Protein AF-A0A453BEW4-F1 (afdb_monomer)

Sequence (84 aa):
ALLDMELELCCILSHLSSIMANENSGRMVEGQTFTIEPILIMDKAECVTWENGWTTVTDDGSWAAQFEHTVLVTRTGVEILTKH

Solvent-accessible surface area (backbone atoms only — not comparable to full-atom values): 5528 Å² total; per-residue (Å²): 132,83,76,70,72,80,84,79,61,83,51,42,46,33,54,101,84,46,83,77,80,78,86,81,85,81,77,94,48,68,77,42,70,52,75,52,60,53,40,41,24,71,53,70,70,57,64,43,69,43,96,84,76,72,56,70,43,44,70,84,69,55,62,69,50,72,54,72,39,44,34,36,32,42,94,90,50,73,44,71,77,61,77,129

InterPro domains:
  IPR000994 Peptidase M24 [PF00557] (21-74)
  IPR036005 Creatinase/aminopeptidase-like [G3DSA:3.90.230.10] (11-84)
  IPR036005 Creatinase/aminopeptidase-like [SSF55920] (20-83)

Radius of gyration: 15.1 Å; Cα contacts (8 Å, |Δi|>4): 127; chains: 1; bounding box: 31×32×33 Å

Structure (mmCIF, N/CA/C/O backbone):
data_AF-A0A453BEW4-F1
#
_entry.id   AF-A0A453BEW4-F1
#
loop_
_atom_site.group_PDB
_atom_site.id
_atom_site.type_symbol
_atom_site.label_atom_id
_atom_site.label_alt_id
_atom_site.label_comp_id
_atom_site.label_asym_id
_atom_site.label_entity_id
_atom_site.label_seq_id
_atom_site.pdbx_PDB_ins_code
_atom_site.Cartn_x
_atom_site.Cartn_y
_atom_site.Cartn_z
_atom_site.occupancy
_atom_site.B_iso_or_equiv
_atom_site.auth_seq_id
_atom_site.auth_comp_id
_atom_site.auth_asym_id
_atom_site.auth_atom_id
_atom_site.pdbx_PDB_model_num
ATOM 1 N N . ALA A 1 1 ? -7.102 -16.497 6.153 1.00 29.16 1 ALA A N 1
ATOM 2 C CA . ALA A 1 1 ? -6.297 -16.467 4.925 1.00 29.16 1 ALA A CA 1
ATOM 3 C C . ALA A 1 1 ? -6.506 -15.086 4.352 1.00 29.16 1 ALA A C 1
ATOM 5 O O . ALA A 1 1 ? -7.614 -14.787 3.924 1.00 29.16 1 ALA A O 1
ATOM 6 N N . LEU A 1 2 ? -5.519 -14.225 4.588 1.00 31.89 2 LEU A N 1
ATOM 7 C CA . LEU A 1 2 ? -5.479 -12.859 4.097 1.00 31.89 2 LEU A CA 1
ATOM 8 C C . LEU A 1 2 ? -5.620 -12.946 2.581 1.00 31.89 2 LEU A C 1
ATOM 10 O O . LEU A 1 2 ? -4.788 -13.560 1.923 1.00 31.89 2 LEU A O 1
ATOM 14 N N . LEU A 1 3 ? -6.734 -12.441 2.062 1.00 31.06 3 LEU A N 1
ATOM 15 C CA . LEU A 1 3 ? -6.749 -11.954 0.697 1.00 31.06 3 LEU A CA 1
ATOM 16 C C . LEU A 1 3 ? -5.823 -10.744 0.740 1.00 31.06 3 LEU A C 1
ATOM 18 O O . LEU A 1 3 ? -6.275 -9.637 1.028 1.00 31.06 3 LEU A O 1
ATOM 22 N N . ASP A 1 4 ? -4.529 -10.982 0.532 1.00 38.56 4 ASP A N 1
ATOM 23 C CA . ASP A 1 4 ? -3.749 -10.015 -0.215 1.00 38.56 4 ASP A CA 1
ATOM 24 C C . ASP A 1 4 ? -4.600 -9.774 -1.461 1.00 38.56 4 ASP A C 1
ATOM 26 O O . ASP A 1 4 ? -4.838 -10.685 -2.261 1.00 38.56 4 ASP A O 1
ATOM 30 N N . MET A 1 5 ? -5.196 -8.585 -1.554 1.00 38.03 5 MET A N 1
ATOM 31 C CA . MET A 1 5 ? -5.692 -8.057 -2.816 1.00 38.03 5 MET A CA 1
ATOM 32 C C . MET A 1 5 ? -4.456 -7.821 -3.686 1.00 38.03 5 MET A C 1
ATOM 34 O O . MET A 1 5 ? -4.105 -6.688 -4.002 1.00 38.03 5 MET A O 1
ATOM 38 N N . GLU A 1 6 ? -3.765 -8.912 -4.022 1.00 38.19 6 GLU A N 1
ATOM 39 C CA . GLU A 1 6 ? -2.757 -8.966 -5.050 1.00 38.19 6 GLU A CA 1
ATOM 40 C C . GLU A 1 6 ? -3.434 -8.365 -6.285 1.00 38.19 6 GLU A C 1
ATOM 42 O O . GLU A 1 6 ? -4.377 -8.930 -6.836 1.00 38.19 6 GLU A O 1
ATOM 47 N N . LEU A 1 7 ? -2.959 -7.178 -6.672 1.00 34.47 7 LEU A N 1
ATOM 48 C CA . LEU A 1 7 ? -3.107 -6.576 -8.000 1.00 34.47 7 LEU A CA 1
ATOM 49 C C . LEU A 1 7 ? -4.340 -5.706 -8.323 1.00 34.47 7 LEU A C 1
ATOM 51 O O . LEU A 1 7 ? -4.480 -5.348 -9.490 1.00 34.47 7 LEU A O 1
ATOM 55 N N . GLU A 1 8 ? -5.168 -5.245 -7.374 1.00 37.69 8 GLU A N 1
ATOM 56 C CA . GLU A 1 8 ? -6.286 -4.320 -7.717 1.00 37.69 8 GLU A CA 1
ATOM 57 C C . GLU A 1 8 ? -6.193 -2.872 -7.209 1.00 37.69 8 GLU A C 1
ATOM 59 O O . GLU A 1 8 ? -7.071 -2.060 -7.503 1.00 37.69 8 GLU A O 1
ATOM 64 N N . LEU A 1 9 ? -5.097 -2.472 -6.558 1.00 37.84 9 LEU A N 1
ATOM 65 C CA . LEU A 1 9 ? -4.817 -1.050 -6.310 1.00 37.84 9 LEU A CA 1
ATOM 66 C C . LEU A 1 9 ? -3.450 -0.616 -6.854 1.00 37.84 9 LEU A C 1
ATOM 68 O O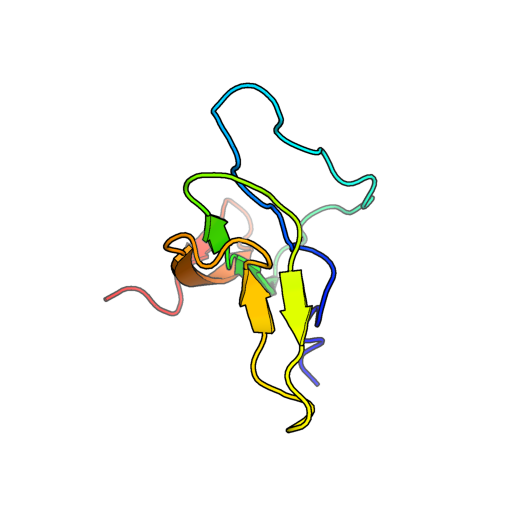 . LEU A 1 9 ? -2.668 0.054 -6.185 1.00 37.84 9 LEU A O 1
ATOM 72 N N . CYS A 1 10 ? -3.186 -0.917 -8.127 1.00 34.41 10 CYS A N 1
ATOM 73 C CA . CYS A 1 10 ? -2.177 -0.183 -8.892 1.00 34.41 10 CYS A CA 1
ATOM 74 C C . CYS A 1 10 ? -2.715 1.229 -9.208 1.00 34.41 10 CYS A C 1
ATOM 76 O O . CYS A 1 10 ? -3.051 1.559 -10.344 1.00 34.41 10 CYS A O 1
ATOM 78 N N . CYS A 1 11 ? -2.887 2.068 -8.183 1.00 38.00 11 CYS A N 1
ATOM 79 C CA . CYS A 1 11 ? -3.180 3.484 -8.369 1.00 38.00 11 CYS A CA 1
ATOM 80 C C . CYS A 1 11 ? -1.874 4.203 -8.680 1.00 38.00 11 CYS A C 1
ATOM 82 O O . CYS A 1 11 ? -1.244 4.777 -7.796 1.00 38.00 11 CYS A O 1
ATOM 84 N N . ILE A 1 12 ? -1.491 4.170 -9.955 1.00 45.66 12 ILE A N 1
ATOM 85 C CA . ILE A 1 12 ? -0.415 4.995 -10.479 1.00 45.66 12 ILE A CA 1
ATOM 86 C C . ILE A 1 12 ? -0.803 6.472 -10.344 1.00 45.66 12 ILE A C 1
ATOM 88 O O . ILE A 1 12 ? -1.702 6.948 -11.034 1.00 45.66 12 ILE A O 1
ATOM 92 N N . LEU A 1 13 ? -0.069 7.231 -9.528 1.00 44.91 13 LEU A N 1
ATOM 93 C CA . LEU A 1 13 ? -0.129 8.695 -9.576 1.00 44.91 13 LEU A CA 1
ATOM 94 C C . LEU A 1 13 ? 0.858 9.276 -10.587 1.00 44.91 13 LEU A C 1
ATOM 96 O O . LEU A 1 13 ? 1.851 9.872 -10.197 1.00 44.91 13 LEU A O 1
ATOM 100 N N . SER A 1 14 ? 0.528 9.170 -11.871 1.00 40.25 14 SER A N 1
ATOM 101 C CA . SER A 1 14 ? 1.169 9.939 -12.938 1.00 40.25 14 SER A CA 1
ATOM 102 C C . SER A 1 14 ? 0.455 11.284 -13.111 1.00 40.25 14 SER A C 1
ATOM 104 O O . SER A 1 14 ? -0.606 11.356 -13.726 1.00 40.25 14 SER A O 1
ATOM 106 N N . HIS A 1 15 ? 1.019 12.358 -12.545 1.00 43.31 15 HIS A N 1
ATOM 107 C CA . HIS A 1 15 ? 0.451 13.719 -12.533 1.00 43.31 15 HIS A CA 1
ATOM 108 C C . HIS A 1 15 ? -0.938 13.851 -11.850 1.00 43.31 15 HIS A C 1
ATOM 110 O O . HIS A 1 15 ? -1.836 13.026 -11.974 1.00 43.31 15 HIS A O 1
ATOM 116 N N . LEU A 1 16 ? -1.165 14.965 -11.143 1.00 45.22 16 LEU A N 1
ATOM 117 C CA . LEU A 1 16 ? -2.424 15.306 -10.440 1.00 45.22 16 LEU A CA 1
ATOM 118 C C . LEU A 1 16 ? -3.707 15.311 -11.317 1.00 45.22 16 LEU A C 1
ATOM 120 O O . LEU A 1 16 ? -4.786 15.610 -10.810 1.00 45.22 16 LEU A O 1
ATOM 124 N N . SER A 1 17 ? -3.615 15.005 -12.614 1.00 42.25 17 SER A N 1
ATOM 125 C CA . SER A 1 17 ? -4.712 15.021 -13.585 1.00 42.25 17 SER A CA 1
ATOM 126 C C . SER A 1 17 ? -5.419 13.680 -13.815 1.00 42.25 17 SER A C 1
ATOM 128 O O . SER A 1 17 ? -6.505 13.702 -14.389 1.00 42.25 17 SER A O 1
ATOM 130 N N . SER A 1 18 ? -4.866 12.540 -13.380 1.00 47.47 18 SER A N 1
ATOM 131 C CA . SER A 1 18 ? -5.425 11.214 -13.710 1.00 47.47 18 SER A CA 1
ATOM 132 C C . SER A 1 18 ? -5.517 10.283 -12.497 1.00 47.47 18 SER A C 1
ATOM 134 O O . SER A 1 18 ? -4.880 9.236 -12.446 1.00 47.47 18 SER A O 1
ATOM 136 N N . ILE A 1 19 ? -6.351 10.636 -11.512 1.00 55.81 19 ILE A N 1
ATOM 137 C CA . ILE A 1 19 ? -6.806 9.662 -10.508 1.00 55.81 19 ILE A CA 1
ATOM 138 C C . ILE A 1 19 ? -7.761 8.698 -11.218 1.00 55.81 19 ILE A C 1
ATOM 140 O O . ILE A 1 19 ? -8.897 9.062 -11.525 1.00 55.81 19 ILE A O 1
ATOM 144 N N . MET A 1 20 ? -7.311 7.475 -11.492 1.00 57.69 20 MET A N 1
ATOM 145 C CA . MET A 1 20 ? -8.205 6.414 -11.951 1.00 57.69 20 MET A CA 1
ATOM 146 C C . MET A 1 20 ? -9.029 5.932 -10.758 1.00 57.69 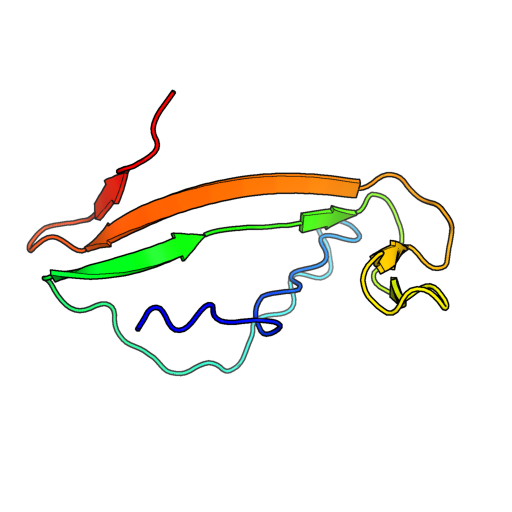20 MET A C 1
ATOM 148 O O . MET A 1 20 ? -8.509 5.295 -9.845 1.00 57.69 20 MET A O 1
ATOM 152 N N . ALA A 1 21 ? -10.317 6.269 -10.738 1.00 67.38 21 ALA A N 1
ATOM 153 C CA . ALA A 1 21 ? -11.245 5.634 -9.815 1.00 67.38 21 ALA A CA 1
ATOM 154 C C . ALA A 1 21 ? -11.418 4.171 -10.241 1.00 67.38 21 ALA A C 1
ATOM 156 O O . ALA A 1 21 ? -11.690 3.9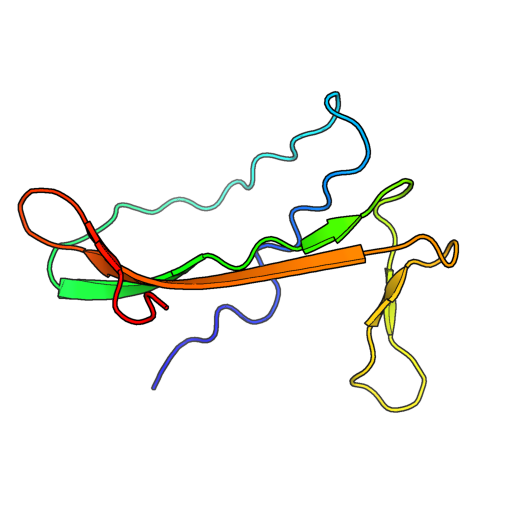00 -11.410 1.00 67.38 21 ALA A O 1
ATOM 157 N N . ASN A 1 22 ? -11.259 3.235 -9.306 1.00 74.06 22 ASN A N 1
ATOM 158 C CA . ASN A 1 22 ? -11.677 1.862 -9.557 1.00 74.06 22 ASN A CA 1
ATOM 159 C C . ASN A 1 22 ? -13.207 1.749 -9.438 1.00 74.06 22 ASN A C 1
ATOM 161 O O . ASN A 1 22 ? -13.861 2.564 -8.785 1.00 74.06 22 ASN A O 1
ATOM 165 N N . GLU A 1 23 ? -13.773 0.724 -10.070 1.00 76.69 23 GLU A N 1
ATOM 166 C CA . GLU A 1 23 ? -15.205 0.411 -9.989 1.00 76.69 23 GLU A CA 1
ATOM 167 C C . GLU A 1 23 ? -15.519 -0.573 -8.850 1.00 76.69 23 GLU A C 1
ATOM 169 O O . GLU A 1 23 ? -16.597 -1.170 -8.817 1.00 76.69 23 GLU A O 1
ATOM 174 N N . ASN A 1 24 ? -14.589 -0.770 -7.906 1.00 75.62 24 ASN A N 1
ATOM 175 C CA . ASN A 1 24 ? -14.765 -1.757 -6.853 1.00 75.62 24 ASN A CA 1
ATOM 176 C C . ASN A 1 24 ? -15.904 -1.332 -5.918 1.00 75.62 24 ASN A C 1
ATOM 178 O O . ASN A 1 24 ? -15.835 -0.330 -5.202 1.00 75.62 24 ASN A O 1
ATOM 182 N N . SER A 1 25 ? -16.975 -2.120 -5.917 1.00 74.75 25 SER A N 1
ATOM 183 C CA . SER A 1 25 ? -18.117 -1.902 -5.044 1.00 74.75 25 SER A CA 1
ATOM 184 C C . SER A 1 25 ? -17.890 -2.606 -3.706 1.00 74.75 25 SER A C 1
ATOM 186 O O . SER A 1 25 ? -17.822 -3.831 -3.645 1.00 74.75 25 SER A O 1
ATOM 188 N N . GLY A 1 26 ? -17.836 -1.853 -2.611 1.00 82.12 26 GLY A N 1
ATOM 189 C CA . GLY A 1 26 ? -17.685 -2.416 -1.272 1.00 82.12 26 GLY A CA 1
ATOM 190 C C . GLY A 1 26 ? -18.066 -1.415 -0.189 1.00 82.12 26 GLY A C 1
ATOM 191 O O . GLY A 1 26 ? -18.025 -0.203 -0.395 1.00 82.12 26 GLY A O 1
ATOM 192 N N . ARG A 1 27 ? -18.467 -1.915 0.981 1.00 87.75 27 ARG A N 1
ATOM 193 C CA . ARG A 1 27 ? -18.661 -1.095 2.185 1.00 87.75 27 ARG A CA 1
ATOM 194 C C . ARG A 1 27 ? -17.765 -1.645 3.281 1.00 87.75 27 ARG A C 1
ATOM 196 O O . ARG A 1 27 ? -17.762 -2.849 3.503 1.00 87.75 27 ARG A O 1
ATOM 203 N N . MET A 1 28 ? -17.042 -0.760 3.960 1.00 93.25 28 MET A N 1
ATOM 204 C CA . MET A 1 28 ? -16.236 -1.129 5.123 1.00 93.25 28 MET A CA 1
ATOM 205 C C . MET A 1 28 ? -17.150 -1.618 6.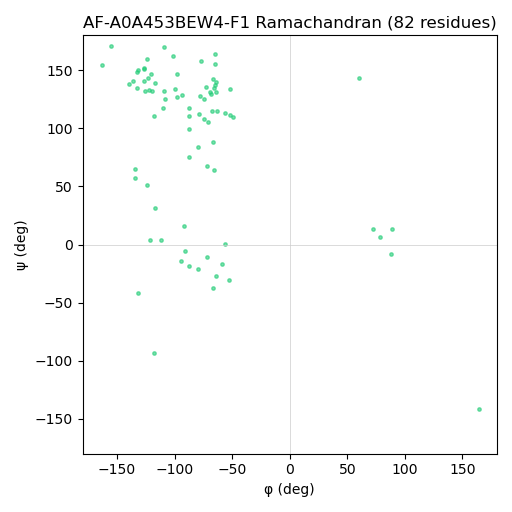250 1.00 93.25 28 MET A C 1
ATOM 207 O O . MET A 1 28 ? -18.148 -0.962 6.568 1.00 93.25 28 MET A O 1
ATOM 211 N N . VAL A 1 29 ? -16.813 -2.763 6.842 1.00 94.25 29 VAL A N 1
ATOM 212 C CA . VAL A 1 29 ? -17.574 -3.383 7.938 1.00 94.25 29 VAL A CA 1
ATOM 213 C C . VAL A 1 29 ? -16.706 -3.452 9.191 1.00 94.25 29 VAL A C 1
ATOM 215 O O . VAL A 1 29 ? -15.522 -3.758 9.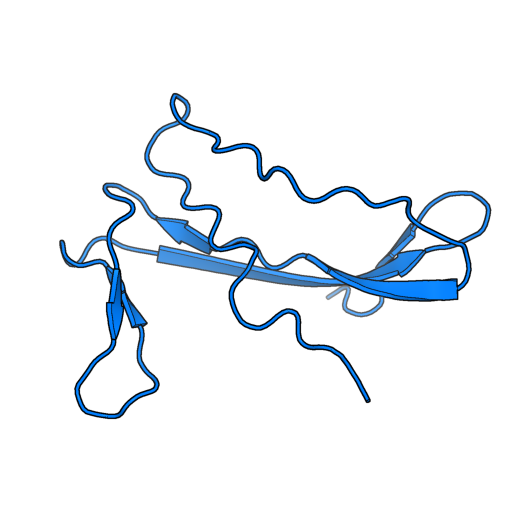107 1.00 94.25 29 VAL A O 1
ATOM 218 N N . GLU A 1 30 ? -17.289 -3.171 10.358 1.00 97.75 30 GLU A N 1
ATOM 219 C CA . GLU A 1 30 ? -16.600 -3.298 11.650 1.00 97.75 30 GLU A CA 1
ATOM 220 C C . GLU A 1 30 ? -15.958 -4.688 11.813 1.00 97.75 30 GLU A C 1
ATOM 222 O O . GLU A 1 30 ? -16.586 -5.711 11.540 1.00 97.75 30 GLU A O 1
ATOM 227 N N . GLY A 1 31 ? -14.699 -4.719 12.257 1.00 95.31 31 GLY A N 1
ATOM 228 C CA . GLY A 1 31 ? -13.894 -5.934 12.399 1.00 95.31 31 GLY A CA 1
ATOM 229 C C . GLY A 1 31 ? -13.116 -6.336 11.141 1.00 95.31 31 GLY A C 1
ATOM 230 O O . GLY A 1 31 ? -12.295 -7.248 11.211 1.00 95.31 31 GLY A O 1
ATOM 231 N N . GLN A 1 32 ? -13.341 -5.675 10.001 1.00 96.69 32 GLN A N 1
ATOM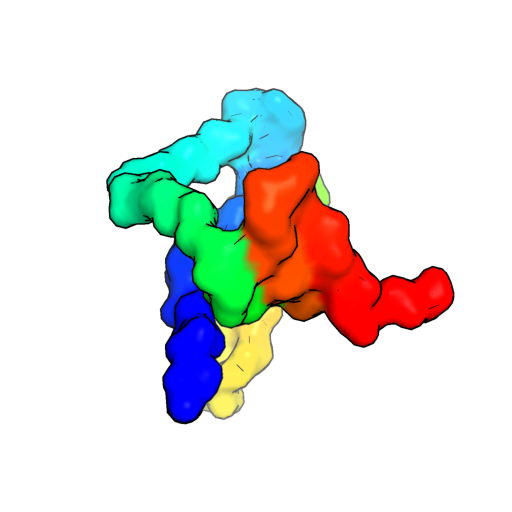 232 C CA . GLN A 1 32 ? -12.580 -5.920 8.777 1.00 96.69 32 GLN A CA 1
ATOM 233 C C . GLN A 1 32 ? -11.161 -5.350 8.892 1.00 96.69 32 GLN A C 1
ATOM 235 O O . GLN A 1 32 ? -10.985 -4.202 9.295 1.00 96.69 32 GLN A O 1
ATOM 240 N N . THR A 1 33 ? -10.168 -6.128 8.461 1.00 95.25 33 THR A N 1
ATOM 241 C CA . THR A 1 33 ? -8.764 -5.705 8.374 1.00 95.25 33 THR A CA 1
ATOM 242 C C . THR A 1 33 ? -8.290 -5.801 6.931 1.00 95.25 33 THR A C 1
ATOM 244 O O . THR A 1 33 ? -8.530 -6.821 6.285 1.00 95.25 33 THR A O 1
ATOM 247 N N . PHE A 1 34 ? -7.636 -4.756 6.428 1.00 91.69 34 PHE A N 1
ATOM 248 C CA . PHE A 1 34 ? -7.074 -4.701 5.074 1.00 91.69 34 PHE A CA 1
ATOM 249 C C . PHE A 1 34 ? -5.915 -3.696 4.998 1.00 91.69 34 PHE A C 1
ATOM 251 O O . PHE A 1 34 ? -5.669 -2.950 5.950 1.00 91.69 34 PHE A O 1
ATOM 258 N N . THR A 1 35 ? -5.196 -3.690 3.879 1.00 89.25 35 THR A N 1
ATOM 259 C CA . THR A 1 35 ? -4.062 -2.801 3.608 1.00 89.25 35 THR A CA 1
ATOM 260 C C . THR A 1 35 ? -4.485 -1.599 2.769 1.00 89.25 35 THR A C 1
ATOM 262 O O . THR A 1 35 ? -5.383 -1.663 1.929 1.00 89.25 35 THR A O 1
ATOM 265 N N . ILE A 1 36 ? -3.838 -0.465 3.015 1.00 89.81 36 ILE A N 1
ATOM 266 C CA . ILE A 1 36 ? -3.825 0.675 2.101 1.00 89.81 36 ILE A CA 1
ATOM 267 C C . ILE A 1 36 ? -2.364 0.867 1.698 1.00 89.81 36 ILE A C 1
ATOM 269 O O . ILE A 1 36 ? -1.549 1.243 2.540 1.00 89.81 36 ILE A O 1
ATOM 273 N N . GLU A 1 37 ? -2.048 0.582 0.434 1.00 88.44 37 GLU A N 1
ATOM 274 C CA . GLU A 1 37 ? -0.672 0.399 -0.058 1.00 88.44 37 GLU A CA 1
ATOM 275 C C . GLU A 1 37 ? -0.376 1.140 -1.383 1.00 88.44 37 GLU A C 1
ATOM 277 O O . GLU A 1 37 ? -0.016 0.527 -2.387 1.00 88.44 37 GLU A O 1
ATOM 282 N N . PRO A 1 38 ? -0.558 2.473 -1.453 1.00 83.31 38 PRO A N 1
ATOM 283 C CA . PRO A 1 38 ? -0.367 3.211 -2.698 1.00 83.31 38 PRO A CA 1
ATOM 284 C C . PRO A 1 38 ? 1.084 3.167 -3.193 1.00 83.31 38 PRO A C 1
ATOM 286 O O . PRO A 1 38 ? 2.029 3.366 -2.425 1.00 83.31 38 PRO A O 1
ATOM 289 N N . ILE A 1 39 ? 1.236 3.026 -4.511 1.00 85.38 39 ILE A N 1
ATOM 290 C CA . ILE A 1 39 ? 2.501 3.190 -5.230 1.00 85.38 39 ILE A CA 1
ATOM 291 C C . ILE A 1 39 ? 2.408 4.463 -6.076 1.00 85.38 39 ILE A C 1
ATOM 293 O O . ILE A 1 39 ? 1.577 4.575 -6.972 1.00 85.38 39 ILE A O 1
ATOM 297 N N . LEU A 1 40 ? 3.266 5.438 -5.796 1.00 83.75 40 LEU A N 1
ATOM 298 C CA . LEU A 1 40 ? 3.338 6.704 -6.524 1.00 83.75 40 LEU A CA 1
ATOM 299 C C . LEU A 1 40 ? 4.476 6.646 -7.537 1.00 83.75 40 LEU A C 1
ATOM 301 O O . LEU A 1 40 ? 5.576 6.247 -7.169 1.00 83.75 40 LEU A O 1
ATOM 305 N N . ILE 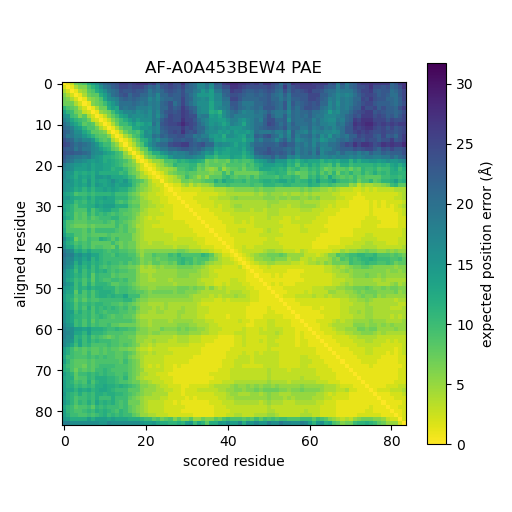A 1 41 ? 4.236 7.073 -8.779 1.00 82.62 41 ILE A N 1
ATOM 306 C CA . ILE A 1 41 ? 5.220 7.035 -9.872 1.00 82.62 41 ILE A CA 1
ATOM 307 C C . ILE A 1 41 ? 5.350 8.436 -10.473 1.00 82.62 41 ILE A C 1
ATOM 309 O O . ILE A 1 41 ? 4.344 9.072 -10.742 1.00 82.62 41 ILE A O 1
ATOM 313 N N . MET A 1 42 ? 6.565 8.947 -10.684 1.00 82.81 42 MET A N 1
ATOM 314 C CA . MET A 1 42 ? 6.735 10.358 -11.076 1.00 82.81 42 MET A CA 1
ATOM 315 C C . MET A 1 42 ? 6.186 10.723 -12.461 1.00 82.81 42 MET A C 1
ATOM 317 O O . MET A 1 42 ? 5.694 11.840 -12.629 1.00 82.81 42 MET A O 1
ATOM 321 N N . ASP A 1 43 ? 6.322 9.830 -13.440 1.00 79.75 43 ASP A N 1
ATOM 322 C CA . ASP A 1 43 ? 5.958 10.120 -14.827 1.00 79.75 43 ASP A CA 1
ATOM 323 C C . ASP A 1 43 ? 4.843 9.204 -15.296 1.00 79.75 43 ASP A C 1
ATOM 325 O O . ASP A 1 43 ? 3.705 9.555 -15.028 1.00 79.75 43 ASP A O 1
ATOM 329 N N . LYS A 1 44 ? 5.103 8.058 -15.935 1.00 76.88 44 LYS A N 1
ATOM 330 C CA . LYS A 1 44 ? 4.026 7.257 -16.529 1.00 76.88 44 LYS A CA 1
ATOM 331 C C . LYS A 1 44 ? 3.590 6.045 -15.711 1.00 76.88 44 LYS A C 1
ATOM 333 O O . LYS A 1 44 ? 4.278 5.585 -14.809 1.00 76.88 44 LYS A O 1
ATOM 338 N N . ALA A 1 45 ? 2.401 5.548 -16.039 1.00 76.19 45 ALA A N 1
ATOM 339 C CA . ALA A 1 45 ? 1.706 4.496 -15.309 1.00 76.19 45 ALA A CA 1
ATOM 340 C C . ALA A 1 45 ? 2.054 3.075 -15.731 1.00 76.19 45 ALA A C 1
ATOM 342 O O . ALA A 1 45 ? 1.768 2.118 -15.012 1.00 76.19 45 ALA A O 1
ATOM 343 N N . GLU A 1 46 ? 2.626 2.932 -16.916 1.00 84.06 46 GLU A N 1
ATOM 344 C CA . GLU A 1 46 ? 2.956 1.640 -17.474 1.00 84.06 46 GLU A CA 1
ATOM 345 C C . GLU A 1 46 ? 4.105 0.993 -16.695 1.00 84.06 46 GLU A C 1
ATOM 347 O O . GLU A 1 46 ? 5.151 1.595 -16.442 1.00 84.06 46 GLU A O 1
ATOM 352 N N . CYS A 1 47 ? 3.900 -0.272 -16.338 1.00 85.62 47 CYS A N 1
ATOM 353 C CA . CYS A 1 47 ? 4.862 -1.081 -15.609 1.00 85.62 47 CYS A CA 1
ATOM 354 C C . CYS A 1 47 ? 5.119 -2.391 -16.354 1.00 85.62 47 CYS A C 1
ATOM 356 O O . CYS A 1 47 ? 4.231 -2.933 -17.016 1.00 85.62 47 CYS A O 1
ATOM 358 N N . VAL A 1 48 ? 6.323 -2.930 -16.187 1.00 87.75 48 VAL A N 1
ATOM 359 C CA . VAL A 1 48 ? 6.742 -4.225 -16.727 1.00 87.75 48 VAL A CA 1
ATOM 360 C C . VAL A 1 48 ? 7.291 -5.104 -15.610 1.00 87.75 48 VAL A C 1
ATOM 362 O O . VAL A 1 48 ? 8.004 -4.636 -14.720 1.00 87.75 48 VAL A O 1
ATOM 365 N N . THR A 1 49 ? 6.974 -6.396 -15.658 1.00 89.88 49 THR A N 1
ATOM 366 C CA . THR A 1 49 ? 7.546 -7.394 -14.748 1.00 89.88 49 THR A CA 1
ATOM 367 C C . THR A 1 49 ? 8.763 -8.031 -15.407 1.00 89.88 49 THR A C 1
ATOM 369 O O . THR A 1 49 ? 8.703 -8.474 -16.554 1.00 89.88 49 THR A O 1
ATOM 372 N N . TRP A 1 50 ? 9.884 -8.065 -14.693 1.00 87.75 50 TRP A N 1
ATOM 373 C CA . TRP A 1 50 ? 11.120 -8.686 -15.163 1.00 87.75 50 TRP A CA 1
ATOM 374 C C . TRP A 1 50 ? 10.979 -10.201 -15.340 1.00 87.75 50 TRP A C 1
ATOM 376 O O . TRP A 1 50 ? 10.099 -10.840 -14.767 1.00 87.75 50 TRP A O 1
ATOM 386 N N . GLU A 1 51 ? 11.921 -10.804 -16.068 1.00 94.94 51 GLU A N 1
ATOM 387 C CA . GLU A 1 51 ? 11.957 -12.251 -16.350 1.00 94.94 51 GLU A CA 1
ATOM 388 C C . GLU A 1 51 ? 12.015 -13.132 -15.090 1.00 94.94 51 GLU A C 1
ATOM 390 O O . GLU A 1 51 ? 11.728 -14.326 -15.147 1.00 94.94 51 GLU A O 1
ATOM 395 N N . ASN A 1 52 ? 12.362 -12.550 -13.937 1.00 88.06 52 ASN A N 1
ATOM 396 C CA . ASN A 1 52 ? 12.336 -13.244 -12.653 1.00 88.06 52 ASN A CA 1
ATOM 397 C C . ASN A 1 52 ? 10.913 -13.507 -12.121 1.00 88.06 52 ASN A C 1
ATOM 399 O O . ASN A 1 52 ? 10.773 -14.259 -11.159 1.00 88.06 52 ASN A O 1
ATOM 403 N N . GLY A 1 53 ? 9.882 -12.906 -12.724 1.00 85.81 53 GLY A N 1
ATOM 404 C CA . GLY A 1 53 ? 8.475 -13.099 -12.372 1.00 85.81 53 GLY A CA 1
ATOM 405 C C . GLY A 1 53 ? 7.995 -12.342 -11.132 1.00 85.81 53 GLY A C 1
ATOM 406 O O . GLY A 1 53 ? 6.859 -12.552 -10.725 1.00 85.81 53 GLY A O 1
ATOM 407 N N . TRP A 1 54 ? 8.824 -11.476 -10.538 1.00 84.56 54 TRP A N 1
ATOM 408 C CA . TRP A 1 54 ? 8.511 -10.782 -9.279 1.00 84.56 54 TRP A CA 1
ATOM 409 C C . TRP A 1 54 ? 8.764 -9.278 -9.323 1.00 84.56 54 TRP A C 1
ATOM 411 O O . TRP A 1 54 ? 7.983 -8.499 -8.786 1.00 84.56 54 TRP A O 1
ATOM 421 N N . THR A 1 55 ? 9.873 -8.844 -9.920 1.00 85.25 55 THR A N 1
ATOM 422 C CA . THR A 1 55 ? 10.248 -7.429 -9.903 1.00 85.25 55 THR A CA 1
ATOM 423 C C . THR A 1 55 ? 9.429 -6.667 -10.932 1.00 85.25 55 THR A C 1
ATOM 425 O O . THR A 1 55 ? 9.626 -6.851 -12.130 1.00 85.25 55 THR A O 1
ATOM 428 N N . THR A 1 56 ? 8.548 -5.790 -10.460 1.00 89.62 56 THR A N 1
ATOM 429 C CA . THR A 1 56 ? 7.816 -4.844 -11.304 1.00 89.62 56 THR A CA 1
ATOM 430 C C . THR A 1 56 ? 8.513 -3.491 -11.271 1.00 89.62 56 THR A C 1
ATOM 432 O O . THR A 1 56 ? 8.784 -2.950 -10.200 1.00 89.62 56 THR A O 1
ATOM 435 N N . VAL A 1 57 ? 8.817 -2.955 -12.450 1.00 87.12 57 VAL A N 1
ATOM 436 C CA . VAL A 1 57 ? 9.418 -1.628 -12.633 1.00 87.12 57 VAL A CA 1
ATOM 437 C C . VAL A 1 57 ? 8.551 -0.788 -13.558 1.00 87.12 57 VAL A C 1
ATOM 439 O O . VAL A 1 57 ? 7.761 -1.327 -14.332 1.00 87.12 57 VAL A O 1
ATOM 442 N N . THR A 1 58 ? 8.718 0.525 -13.499 1.00 87.75 58 THR A N 1
ATOM 443 C CA . THR A 1 58 ? 8.157 1.449 -14.485 1.00 87.75 58 THR A CA 1
ATOM 444 C C . THR A 1 58 ? 8.805 1.204 -15.847 1.00 87.75 58 THR A C 1
ATOM 446 O O . THR A 1 58 ? 10.018 0.997 -15.936 1.00 87.75 58 THR A O 1
ATOM 449 N N . ASP A 1 59 ? 8.008 1.205 -16.915 1.00 88.69 59 ASP A N 1
ATOM 450 C CA . ASP A 1 59 ? 8.505 0.958 -18.280 1.00 88.69 59 ASP A CA 1
ATOM 451 C C . ASP A 1 59 ? 9.493 2.049 -18.743 1.00 88.69 59 ASP A C 1
ATOM 453 O O . ASP A 1 59 ? 10.409 1.805 -19.525 1.00 88.69 59 ASP A O 1
ATOM 457 N N . ASP A 1 60 ? 9.353 3.260 -18.198 1.00 87.25 60 ASP A N 1
ATOM 458 C CA . ASP A 1 60 ? 10.192 4.423 -18.498 1.00 87.25 60 ASP A CA 1
ATOM 459 C C . ASP A 1 60 ? 11.420 4.578 -17.575 1.00 87.25 60 ASP A C 1
ATOM 461 O O . ASP A 1 60 ? 12.252 5.462 -17.798 1.00 87.25 60 ASP A O 1
ATOM 465 N N . GLY A 1 61 ? 11.556 3.735 -16.544 1.00 88.00 61 GLY A N 1
ATOM 466 C CA . GLY A 1 61 ? 12.621 3.825 -15.540 1.00 88.00 61 GLY A CA 1
ATOM 467 C C . GLY A 1 61 ? 12.479 4.983 -14.543 1.00 88.00 61 GLY A C 1
ATOM 468 O O . GLY A 1 61 ? 13.435 5.291 -13.825 1.00 88.00 61 GLY A O 1
ATOM 469 N N . SER A 1 62 ? 11.316 5.637 -14.482 1.00 88.00 62 SER A N 1
ATOM 470 C CA . SER A 1 62 ? 11.016 6.700 -13.520 1.00 88.00 62 SER A CA 1
ATOM 471 C C . SER A 1 62 ? 10.992 6.194 -12.077 1.00 88.00 62 SER A C 1
ATOM 473 O O . SER A 1 62 ? 10.716 5.027 -11.800 1.00 88.00 62 SER A O 1
ATOM 475 N N . TRP A 1 63 ? 11.237 7.104 -11.131 1.00 89.38 63 TRP A N 1
ATOM 476 C CA . TRP A 1 63 ? 11.179 6.790 -9.704 1.00 89.38 63 TRP A CA 1
ATOM 477 C C . TRP A 1 63 ? 9.758 6.450 -9.256 1.00 89.38 63 TRP A C 1
ATOM 479 O O . TRP A 1 63 ? 8.794 7.112 -9.654 1.00 89.38 63 TRP A O 1
ATOM 489 N N . ALA A 1 64 ? 9.676 5.478 -8.349 1.00 85.75 64 ALA A N 1
ATOM 490 C CA . ALA A 1 64 ? 8.463 5.109 -7.646 1.00 85.75 64 ALA A CA 1
ATOM 491 C C . ALA A 1 64 ? 8.689 5.117 -6.127 1.00 85.75 64 ALA A C 1
ATOM 493 O O . ALA A 1 64 ? 9.806 4.895 -5.652 1.00 85.75 64 ALA A O 1
ATOM 494 N N . ALA A 1 65 ? 7.629 5.366 -5.363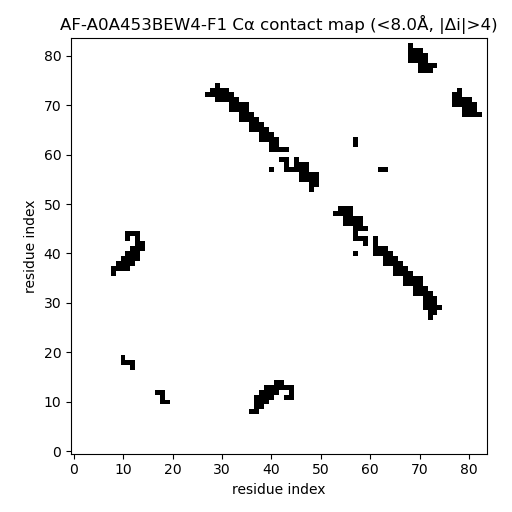 1.00 86.56 65 ALA A N 1
ATOM 495 C CA . ALA A 1 65 ? 7.623 5.278 -3.907 1.00 86.56 65 ALA A CA 1
ATOM 496 C C . ALA A 1 65 ? 6.359 4.561 -3.429 1.00 86.56 65 ALA A C 1
ATOM 498 O O . ALA A 1 65 ? 5.275 4.808 -3.953 1.00 86.56 65 ALA A O 1
ATOM 499 N N . GLN A 1 66 ? 6.493 3.713 -2.414 1.00 86.94 66 GLN A N 1
ATOM 500 C CA . GLN A 1 66 ? 5.382 2.996 -1.796 1.00 86.94 66 GLN A CA 1
ATOM 501 C C . GLN A 1 66 ? 5.333 3.314 -0.304 1.00 86.94 66 GLN A C 1
ATOM 503 O O . GLN A 1 66 ? 6.372 3.436 0.348 1.00 86.94 66 GLN A O 1
ATOM 508 N N . PHE A 1 67 ? 4.122 3.410 0.231 1.00 88.25 67 PHE A N 1
ATOM 509 C CA . PHE A 1 67 ? 3.861 3.339 1.665 1.00 88.25 67 PHE A CA 1
ATOM 510 C C . PHE A 1 67 ? 2.721 2.364 1.907 1.00 88.25 67 PHE A C 1
ATOM 512 O O . PHE A 1 67 ? 1.838 2.238 1.066 1.00 88.25 67 PHE A O 1
ATOM 519 N N . GLU A 1 68 ? 2.722 1.715 3.065 1.00 91.88 68 GLU A N 1
ATOM 520 C CA . GLU A 1 68 ? 1.694 0.749 3.422 1.00 91.88 68 GLU A CA 1
ATOM 521 C C . GLU A 1 68 ? 1.299 0.886 4.890 1.00 91.88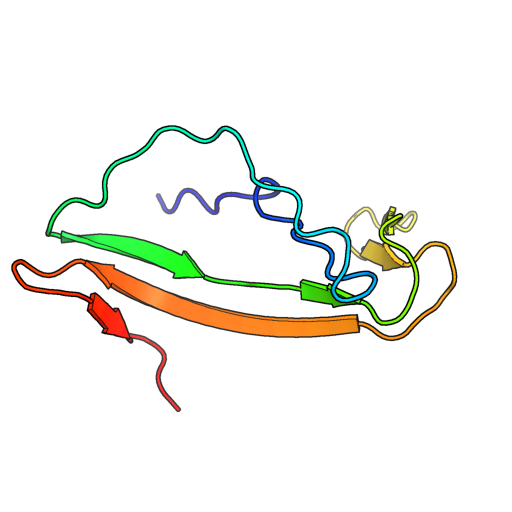 68 GLU A C 1
ATOM 523 O O . GLU A 1 68 ? 2.148 1.016 5.775 1.00 91.88 68 GLU A O 1
ATOM 528 N N . HIS A 1 69 ? -0.007 0.798 5.139 1.00 95.56 69 HIS A N 1
ATOM 529 C CA . HIS A 1 69 ? -0.535 0.487 6.458 1.00 95.56 69 HIS A CA 1
ATOM 530 C C . HIS A 1 69 ? -1.611 -0.590 6.392 1.00 95.56 69 HIS A C 1
ATOM 532 O O . HIS A 1 69 ? -2.571 -0.491 5.630 1.00 95.56 69 HIS A O 1
ATOM 538 N N . THR A 1 70 ? -1.521 -1.554 7.303 1.00 95.00 70 THR A N 1
ATOM 539 C CA . THR A 1 70 ? -2.656 -2.395 7.691 1.00 95.00 70 THR A CA 1
ATOM 540 C C . THR A 1 70 ? -3.577 -1.632 8.645 1.00 95.00 70 THR A C 1
ATOM 542 O O . THR A 1 70 ? -3.126 -1.127 9.684 1.00 95.00 70 THR A O 1
ATOM 545 N N . VAL A 1 71 ? -4.872 -1.583 8.326 1.00 96.12 71 VAL A N 1
ATOM 546 C CA . VAL A 1 71 ? -5.907 -0.911 9.122 1.00 96.12 71 VAL A CA 1
ATOM 547 C C . VAL A 1 71 ? -6.998 -1.882 9.564 1.00 96.12 71 VAL A C 1
ATOM 549 O O . VAL A 1 71 ? -7.347 -2.808 8.836 1.00 96.12 71 VAL A O 1
ATOM 552 N N . LEU A 1 72 ? -7.557 -1.645 10.750 1.00 96.88 72 LEU A N 1
ATOM 553 C CA . LEU A 1 72 ? -8.740 -2.321 11.284 1.00 96.88 72 LEU A CA 1
ATOM 554 C C . LEU A 1 72 ? -9.923 -1.350 11.280 1.00 96.88 72 LEU A C 1
ATOM 556 O O . LEU A 1 72 ? -9.856 -0.278 11.883 1.00 96.88 72 LEU A O 1
ATOM 560 N N . VAL A 1 73 ? -11.032 -1.729 10.651 1.00 97.19 73 VAL A N 1
ATOM 561 C CA . VAL A 1 73 ? -12.288 -0.975 10.712 1.00 97.19 73 VAL A CA 1
ATOM 562 C C . VAL A 1 73 ? -12.930 -1.186 12.078 1.00 97.19 73 VAL A C 1
ATOM 564 O O . VAL A 1 73 ? -13.205 -2.309 12.499 1.00 97.19 73 VAL A O 1
ATOM 567 N N . THR A 1 74 ? -13.219 -0.089 12.761 1.00 97.81 74 THR A N 1
ATOM 568 C CA . THR A 1 74 ? -13.919 -0.062 14.048 1.00 97.81 74 THR A CA 1
ATOM 569 C C . THR A 1 74 ? -15.324 0.505 13.862 1.00 97.81 74 THR A C 1
ATOM 571 O O . THR A 1 74 ? -15.642 1.090 12.826 1.00 97.81 74 THR A O 1
ATOM 574 N N . ARG A 1 75 ? -16.173 0.404 14.890 1.00 97.44 75 ARG A N 1
ATOM 575 C CA . ARG A 1 75 ? -17.543 0.940 14.855 1.00 97.44 75 ARG A CA 1
ATOM 576 C C . ARG A 1 75 ? -17.641 2.416 14.451 1.00 97.44 75 ARG A C 1
ATOM 578 O O . ARG A 1 75 ? -18.664 2.839 13.921 1.00 97.44 75 ARG A O 1
ATOM 585 N N . THR A 1 76 ? -16.621 3.216 14.763 1.00 97.06 76 THR A N 1
ATOM 586 C CA . THR A 1 76 ? -16.644 4.680 14.604 1.00 97.06 76 THR A CA 1
ATOM 587 C C . THR A 1 76 ? -15.549 5.218 13.682 1.00 97.06 76 THR A C 1
ATOM 589 O O . THR A 1 76 ? -15.420 6.433 13.560 1.00 97.06 76 THR A O 1
ATOM 592 N N . GLY A 1 77 ? -14.741 4.359 13.054 1.00 95.94 77 GLY A N 1
ATOM 593 C CA . GLY A 1 77 ? -13.610 4.789 12.230 1.00 95.94 77 GLY A CA 1
ATOM 594 C C . GLY A 1 77 ? -12.634 3.656 11.933 1.00 95.94 77 GLY A C 1
ATOM 595 O O . GLY A 1 77 ? -13.048 2.516 11.742 1.00 95.94 77 GLY A O 1
ATOM 596 N N . VAL A 1 78 ? -11.335 3.953 11.932 1.00 97.00 78 VAL A N 1
ATOM 597 C CA . VAL A 1 78 ? -10.268 2.973 11.673 1.00 97.00 78 VAL A CA 1
ATOM 598 C C . VAL A 1 78 ? -9.152 3.073 12.711 1.00 97.00 78 VAL A C 1
ATOM 600 O O . VAL A 1 78 ? -8.858 4.158 13.213 1.00 97.00 78 VAL A O 1
ATOM 603 N N . GLU A 1 79 ? -8.517 1.946 13.011 1.00 97.69 79 GLU A N 1
ATOM 604 C CA . GLU A 1 79 ? -7.277 1.858 13.781 1.00 97.69 79 GLU A CA 1
ATOM 605 C C . GLU A 1 79 ? -6.119 1.463 12.857 1.00 97.69 79 GLU A C 1
ATOM 607 O O . GLU A 1 79 ? -6.233 0.514 12.083 1.00 97.69 79 GLU A O 1
ATOM 612 N N . ILE A 1 80 ? -4.994 2.180 12.945 1.00 97.38 80 ILE A N 1
ATOM 613 C CA . ILE A 1 80 ? -3.770 1.861 12.197 1.00 97.38 80 ILE A CA 1
ATOM 614 C C . ILE A 1 80 ? -2.944 0.871 13.020 1.00 97.38 80 ILE A C 1
ATOM 616 O O . ILE A 1 80 ? -2.382 1.239 14.056 1.00 97.38 80 ILE A O 1
ATOM 620 N N . LEU A 1 81 ? -2.852 -0.373 12.546 1.00 97.12 81 LEU A N 1
ATOM 621 C CA . LEU A 1 81 ? -2.187 -1.465 13.267 1.00 97.12 81 LEU A CA 1
ATOM 622 C C . LEU A 1 81 ? -0.657 -1.430 13.131 1.00 97.12 81 LEU A C 1
ATOM 624 O O . LEU A 1 81 ? 0.051 -1.992 13.959 1.00 97.12 81 LEU A O 1
ATOM 628 N N . THR A 1 82 ? -0.148 -0.758 12.100 1.00 95.38 82 THR A N 1
ATOM 629 C CA . THR A 1 82 ? 1.275 -0.735 11.704 1.00 95.38 82 THR A CA 1
ATOM 630 C C . THR A 1 82 ? 1.883 0.666 11.797 1.00 95.38 82 THR A C 1
ATOM 632 O O . THR A 1 82 ? 2.753 1.036 11.018 1.00 95.38 82 THR A O 1
ATOM 635 N N . LYS A 1 83 ? 1.405 1.486 12.740 1.00 90.25 83 LYS A N 1
ATOM 636 C CA . LYS A 1 83 ? 1.960 2.826 12.984 1.00 90.25 83 LYS A CA 1
ATOM 637 C C . LYS A 1 83 ? 3.400 2.729 13.514 1.00 90.25 83 LYS A C 1
ATOM 639 O O . LYS A 1 83 ? 3.658 1.943 14.429 1.00 90.25 83 LYS A O 1
ATOM 644 N N . HIS A 1 84 ? 4.299 3.543 12.968 1.00 76.81 84 HIS A N 1
ATOM 645 C CA . HIS A 1 84 ? 5.702 3.656 13.374 1.00 76.81 84 HIS A CA 1
ATOM 646 C C . HIS A 1 84 ? 6.028 5.084 13.805 1.00 76.81 84 HIS A C 1
ATOM 648 O O . HIS A 1 84 ? 5.456 6.021 13.202 1.00 76.81 84 HIS A O 1
#

Organism: Aegilops tauschii subsp. strangulata (NCBI:txid200361)

Foldseek 3Di:
DDPPVPPDPLQECADPPDRDDDPDDDDDDAFDKDKDKYKYWDHDSDWDDDPVRPDIAHPVNTDIDIDMFIWGQHPVGIDTPDDD

Secondary structure (DSSP, 8-state):
-----TTS------STT------------TT-EEEE--EEESS---EEE-TTSS-EEETT---EEE--EEEEEETTEEEETT--

Nearest PDB structures (foldseek):
  8kho-assembly1_A  TM=9.363E-01  e=4.996E-05  Homo sapiens
  9f1d-assembly1_EA  TM=9.877E-01  e=1.002E-04  Homo sapiens
  4fo8-assembly1_B  TM=9.659E-01  e=3.332E-04  Pseudomonas aeruginosa PAO1
  4juq-assembly1_A  TM=9.615E-01  e=5.526E-04  Pseudomonas aeruginosa PAO1
  1o0x-assembly1_A  TM=9.093E-01  e=4.869E-04  Thermotoga maritima

Mean predicted aligned error: 8.35 Å

pLDDT: mean 77.05, std 21.59, range [29.16, 97.81]